Protein AF-A0A7S1RJY5-F1 (afdb_monomer_lite)

Foldseek 3Di:
DVQDLCLVVLVVVCCVVCVVVVHDDAPVSLLVSLVSCVLAVVLVVSQVSVVVNPDVRQLLDLVSLLSNLLSLLVVCLVPPDPVSLVVSVVSLVSNVVNLVVVPDPVSVVLSVLSVVSSVVSVPPSVPDWPCSSQSDPCSCPRGPCVPDDRD

Structure (mmCIF, N/CA/C/O backbone):
data_AF-A0A7S1RJY5-F1
#
_entry.id   AF-A0A7S1RJY5-F1
#
loop_
_atom_site.group_PDB
_atom_site.id
_atom_site.type_symbol
_atom_site.label_atom_id
_atom_site.label_alt_id
_atom_site.label_comp_id
_atom_site.label_asym_id
_atom_site.label_entity_id
_atom_site.label_seq_id
_atom_site.pdbx_PDB_ins_code
_atom_site.Cartn_x
_atom_site.Cartn_y
_atom_site.Cartn_z
_atom_site.occupancy
_atom_site.B_iso_or_equiv
_atom_site.auth_seq_id
_atom_site.auth_comp_id
_atom_site.auth_asym_id
_atom_site.auth_atom_id
_atom_site.pdbx_PDB_model_num
ATOM 1 N N . ALA A 1 1 ? -11.573 -3.497 -21.842 1.00 41.78 1 ALA A N 1
ATOM 2 C CA . ALA A 1 1 ? -10.256 -4.114 -21.559 1.00 41.78 1 ALA A CA 1
ATOM 3 C C . ALA A 1 1 ? -9.602 -3.624 -20.255 1.00 41.78 1 ALA A C 1
ATOM 5 O O . ALA A 1 1 ? -8.852 -4.387 -19.673 1.00 41.78 1 ALA A O 1
ATOM 6 N N . ALA A 1 2 ? -9.861 -2.399 -19.768 1.00 39.25 2 ALA A N 1
ATOM 7 C CA . ALA A 1 2 ? -9.264 -1.866 -18.526 1.00 39.25 2 ALA A CA 1
ATOM 8 C C . ALA A 1 2 ? -9.987 -2.274 -17.215 1.00 39.25 2 ALA A C 1
ATOM 10 O O . ALA A 1 2 ? -9.681 -1.746 -16.153 1.00 39.25 2 ALA A O 1
ATOM 11 N N . SER A 1 3 ? -10.974 -3.172 -17.292 1.00 47.34 3 SER A N 1
ATOM 12 C CA . SER A 1 3 ? -11.858 -3.561 -16.181 1.00 47.34 3 SER A CA 1
ATOM 13 C C . SER A 1 3 ? -11.578 -4.956 -15.612 1.00 47.34 3 SER A C 1
ATOM 15 O O . SER A 1 3 ? -12.214 -5.359 -14.640 1.00 47.34 3 SER A O 1
ATOM 17 N N . THR A 1 4 ? -10.645 -5.707 -16.197 1.00 58.31 4 THR A N 1
ATOM 18 C CA . THR A 1 4 ? -10.203 -6.988 -15.647 1.00 58.31 4 THR A CA 1
ATOM 19 C C . THR A 1 4 ? -9.171 -6.723 -14.555 1.00 58.31 4 THR A C 1
ATOM 21 O O . THR A 1 4 ? -8.186 -6.022 -14.774 1.00 58.31 4 THR A O 1
ATOM 24 N N . ARG A 1 5 ? -9.423 -7.260 -13.355 1.00 68.94 5 ARG A N 1
ATOM 25 C CA . ARG A 1 5 ? -8.501 -7.290 -12.206 1.00 68.94 5 ARG A CA 1
ATOM 26 C C . ARG A 1 5 ? -7.324 -8.216 -12.533 1.00 68.94 5 ARG A C 1
ATOM 28 O O . ARG A 1 5 ? -7.242 -9.338 -12.046 1.00 68.94 5 ARG A O 1
ATOM 35 N N . ASP A 1 6 ? -6.495 -7.776 -13.471 1.00 84.62 6 ASP A N 1
ATOM 36 C CA . ASP A 1 6 ? -5.516 -8.600 -14.169 1.00 84.62 6 ASP A CA 1
ATOM 37 C C . ASP A 1 6 ? -4.098 -8.200 -13.769 1.00 84.62 6 ASP A C 1
ATOM 39 O O . ASP A 1 6 ? -3.390 -7.475 -14.471 1.00 84.62 6 ASP A O 1
ATOM 43 N N . TRP A 1 7 ? -3.691 -8.684 -12.598 1.00 91.81 7 TRP A N 1
ATOM 44 C CA . TRP A 1 7 ? -2.319 -8.545 -12.127 1.00 91.81 7 TRP A CA 1
ATOM 45 C C . TRP A 1 7 ? -1.313 -9.244 -13.051 1.00 91.81 7 TRP A C 1
ATOM 47 O O . TRP A 1 7 ? -0.185 -8.777 -13.170 1.00 91.81 7 TRP A O 1
ATOM 57 N N . ARG A 1 8 ? -1.714 -10.309 -13.767 1.00 93.44 8 ARG A N 1
ATOM 58 C CA . ARG A 1 8 ? -0.818 -11.045 -14.677 1.00 93.44 8 ARG A CA 1
ATOM 59 C C . ARG A 1 8 ? -0.376 -10.157 -15.820 1.00 93.44 8 ARG A C 1
ATOM 61 O O . ARG A 1 8 ? 0.794 -10.153 -16.181 1.00 93.44 8 ARG A O 1
ATOM 68 N N . ARG A 1 9 ? -1.296 -9.363 -16.367 1.00 91.88 9 ARG A N 1
ATOM 69 C CA . ARG A 1 9 ? -0.952 -8.378 -17.391 1.00 91.88 9 ARG A CA 1
ATOM 70 C C . ARG A 1 9 ? 0.048 -7.342 -16.877 1.00 91.88 9 ARG A C 1
ATOM 72 O O . ARG A 1 9 ? 0.933 -6.965 -17.638 1.00 91.88 9 ARG A O 1
ATOM 79 N N . ALA A 1 10 ? -0.080 -6.889 -15.628 1.00 92.69 10 ALA A N 1
ATOM 80 C CA . ALA A 1 10 ? 0.892 -5.967 -15.038 1.00 92.69 10 ALA A CA 1
ATOM 81 C C . ALA A 1 10 ? 2.285 -6.610 -14.937 1.00 92.69 10 ALA A C 1
ATOM 83 O O . ALA A 1 10 ? 3.260 -5.981 -15.339 1.00 92.69 10 ALA A O 1
ATOM 84 N N . ASP A 1 11 ? 2.368 -7.872 -14.506 1.00 94.62 11 ASP A N 1
ATOM 85 C CA . ASP A 1 11 ? 3.638 -8.606 -14.426 1.00 94.62 11 ASP A CA 1
ATOM 86 C C . ASP A 1 11 ? 4.252 -8.873 -15.813 1.00 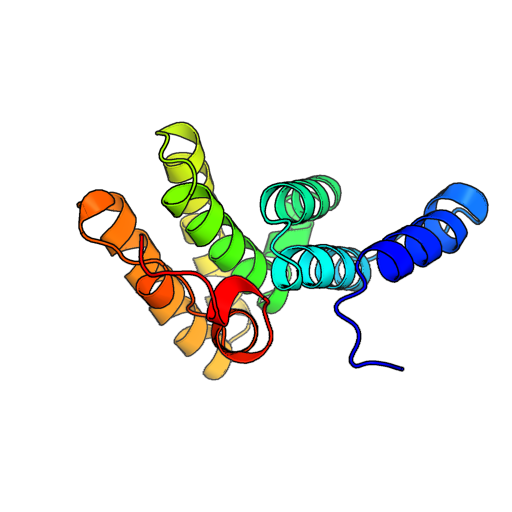94.62 11 ASP A C 1
ATOM 88 O O . ASP A 1 11 ? 5.451 -8.698 -15.993 1.00 94.62 11 ASP A O 1
ATOM 92 N N . VAL A 1 12 ? 3.445 -9.197 -16.832 1.00 95.75 12 VAL A N 1
ATOM 93 C CA . VAL A 1 12 ? 3.935 -9.363 -18.217 1.00 95.75 12 VAL A CA 1
ATOM 94 C C . VAL A 1 12 ? 4.515 -8.060 -18.770 1.00 95.75 12 VAL A C 1
ATOM 96 O O . VAL A 1 12 ? 5.539 -8.074 -19.451 1.00 95.75 12 VAL A O 1
ATOM 99 N N . VAL A 1 13 ? 3.859 -6.926 -18.508 1.00 94.38 13 VAL A N 1
ATOM 100 C CA . VAL A 1 13 ? 4.370 -5.614 -18.933 1.00 94.38 13 VAL A CA 1
ATOM 101 C C . VAL A 1 13 ? 5.660 -5.272 -18.190 1.00 94.38 13 VAL A C 1
ATOM 103 O O . VAL A 1 13 ? 6.589 -4.768 -18.816 1.00 94.38 13 VAL A O 1
ATOM 106 N N . TRP A 1 14 ? 5.730 -5.570 -16.890 1.00 95.62 14 TRP A N 1
ATOM 107 C CA . TRP A 1 14 ? 6.935 -5.365 -16.088 1.00 95.62 14 TRP A CA 1
ATOM 108 C C . TRP A 1 14 ? 8.117 -6.168 -16.628 1.00 95.62 14 TRP A C 1
ATOM 110 O O . TRP A 1 14 ? 9.148 -5.579 -16.933 1.00 95.62 14 TRP A O 1
ATOM 120 N N . HIS A 1 15 ? 7.933 -7.473 -16.844 1.00 96.25 15 HIS A N 1
ATOM 121 C CA . HIS A 1 15 ? 8.964 -8.362 -17.379 1.00 96.25 15 HIS A CA 1
ATOM 122 C C . HIS A 1 15 ? 9.539 -7.838 -18.703 1.00 96.25 15 HIS A C 1
ATOM 124 O O . HIS A 1 15 ? 10.744 -7.666 -18.840 1.00 96.25 15 HIS A O 1
ATOM 130 N N . ARG A 1 16 ? 8.674 -7.471 -19.655 1.00 96.44 16 ARG A N 1
ATOM 131 C CA . ARG A 1 16 ? 9.115 -6.985 -20.973 1.00 96.44 16 ARG A CA 1
ATOM 132 C C . ARG A 1 16 ? 9.875 -5.664 -20.926 1.00 96.44 16 ARG A C 1
ATOM 134 O O . ARG A 1 16 ? 10.799 -5.459 -21.704 1.00 96.44 16 ARG A O 1
ATOM 141 N N . LEU A 1 17 ? 9.447 -4.728 -20.080 1.00 95.81 17 LEU A N 1
ATOM 142 C CA . LEU A 1 17 ? 10.049 -3.395 -20.044 1.00 95.81 17 LEU A CA 1
ATOM 143 C C . LEU A 1 17 ? 11.281 -3.353 -19.141 1.00 95.81 17 LEU A C 1
ATOM 145 O O . LEU A 1 17 ? 12.316 -2.839 -19.550 1.00 95.81 17 LEU A O 1
ATOM 149 N N . VAL A 1 18 ? 11.170 -3.875 -17.925 1.00 96.06 18 VAL A N 1
ATOM 150 C CA . VAL A 1 18 ? 12.207 -3.745 -16.897 1.00 96.06 18 VAL A CA 1
ATOM 151 C C . VAL A 1 18 ? 13.238 -4.862 -17.024 1.00 96.06 18 VAL A C 1
ATOM 153 O O . VAL A 1 18 ? 14.429 -4.582 -17.074 1.00 96.06 18 VAL A O 1
ATOM 156 N N . GLU A 1 19 ? 12.799 -6.118 -17.127 1.00 94.62 19 GLU A N 1
ATOM 157 C CA . GLU A 1 19 ? 13.709 -7.272 -17.083 1.00 94.62 19 GLU A CA 1
ATOM 158 C C . GLU A 1 19 ? 14.329 -7.581 -18.455 1.00 94.62 19 GLU A C 1
ATOM 160 O O . GLU A 1 19 ? 15.533 -7.802 -18.545 1.00 94.62 19 GLU A O 1
ATOM 165 N N . GLU A 1 20 ? 13.538 -7.561 -19.535 1.00 97.00 20 GLU A N 1
ATOM 166 C CA . GLU A 1 20 ? 14.031 -7.847 -20.893 1.00 97.00 20 GLU A CA 1
ATOM 167 C C . GLU A 1 20 ? 14.663 -6.618 -21.564 1.00 97.00 20 GLU A C 1
ATOM 169 O O . GLU A 1 20 ? 15.726 -6.723 -22.176 1.00 97.00 20 GLU A O 1
ATOM 174 N N . ALA A 1 21 ? 14.013 -5.452 -21.479 1.00 96.19 21 ALA A N 1
ATOM 175 C CA . ALA A 1 21 ? 14.462 -4.235 -22.161 1.00 96.19 21 ALA A CA 1
ATOM 176 C C . ALA A 1 21 ? 15.333 -3.308 -21.292 1.00 96.19 21 ALA A C 1
ATOM 178 O O . ALA A 1 21 ? 15.830 -2.303 -21.803 1.00 96.19 21 ALA A O 1
ATOM 179 N N . GLY A 1 22 ? 15.530 -3.625 -20.006 1.00 95.94 22 GLY A N 1
ATOM 180 C CA . GLY A 1 22 ? 16.406 -2.868 -19.105 1.00 95.94 22 GLY A CA 1
ATOM 181 C C . GLY A 1 22 ? 15.930 -1.443 -18.804 1.00 95.94 22 GLY A C 1
ATOM 182 O O . GLY A 1 22 ? 16.749 -0.567 -18.530 1.00 95.94 22 GLY A O 1
ATOM 183 N N . VAL A 1 23 ? 14.626 -1.169 -18.906 1.00 95.56 23 VAL A N 1
ATOM 184 C CA . VAL A 1 23 ? 14.066 0.145 -18.564 1.00 95.56 23 VAL A CA 1
ATOM 185 C C . VAL A 1 23 ? 14.100 0.332 -17.055 1.00 95.56 23 VAL A C 1
ATOM 187 O O . VAL A 1 23 ? 13.458 -0.423 -16.329 1.00 95.56 23 VAL A O 1
ATOM 190 N N . GLU A 1 24 ? 14.761 1.394 -16.600 1.00 95.12 24 GLU A N 1
ATOM 191 C CA . GLU A 1 24 ? 14.782 1.758 -15.184 1.00 95.12 24 GLU A CA 1
ATOM 192 C C . GLU A 1 24 ? 13.387 2.235 -14.719 1.00 95.12 24 GLU A C 1
ATOM 194 O O . GLU A 1 24 ? 12.855 3.224 -15.249 1.00 95.12 24 GLU A O 1
ATOM 199 N N . PRO A 1 25 ? 12.750 1.548 -13.757 1.00 93.38 25 PRO A N 1
ATOM 200 C CA . PRO A 1 25 ? 11.427 1.917 -13.278 1.00 93.38 25 PRO A CA 1
ATOM 201 C C . PRO A 1 25 ? 11.471 3.119 -12.325 1.00 93.38 25 PRO A C 1
ATOM 203 O O . PRO A 1 25 ? 12.215 3.174 -11.354 1.00 93.38 25 PRO A O 1
ATOM 206 N N . THR A 1 26 ? 10.573 4.074 -12.548 1.00 93.75 26 THR A N 1
ATOM 207 C CA . THR A 1 26 ? 10.292 5.163 -11.607 1.00 93.75 26 THR A CA 1
ATOM 208 C C . THR A 1 26 ? 9.316 4.718 -10.517 1.00 93.75 26 THR A C 1
ATOM 210 O O . THR A 1 26 ? 8.572 3.742 -10.666 1.00 93.75 26 THR A O 1
ATOM 213 N N . ILE A 1 27 ? 9.200 5.518 -9.454 1.00 93.31 27 ILE A N 1
ATOM 214 C CA . ILE A 1 27 ? 8.226 5.282 -8.379 1.00 93.31 27 ILE A CA 1
ATOM 215 C C . ILE A 1 27 ? 6.775 5.192 -8.866 1.00 93.31 27 ILE A C 1
ATOM 217 O O . ILE A 1 27 ? 5.957 4.500 -8.264 1.00 93.31 27 ILE A O 1
ATOM 221 N N . ILE A 1 28 ? 6.441 5.856 -9.977 1.00 91.56 28 ILE A N 1
ATOM 222 C CA . ILE A 1 28 ? 5.097 5.799 -10.562 1.00 91.56 28 ILE A CA 1
ATOM 223 C C . ILE A 1 28 ? 4.810 4.386 -11.086 1.00 91.56 28 ILE A C 1
ATOM 225 O O . ILE A 1 28 ? 3.700 3.884 -10.911 1.00 91.56 28 ILE A O 1
ATOM 229 N N . GLN A 1 29 ? 5.800 3.728 -11.697 1.00 94.25 29 GLN A N 1
ATOM 230 C CA . GLN A 1 29 ? 5.657 2.363 -12.208 1.00 94.25 29 GLN A CA 1
ATOM 231 C C . GLN A 1 29 ? 5.573 1.345 -11.065 1.00 94.25 29 GLN A C 1
ATOM 233 O O . GLN A 1 29 ? 4.679 0.497 -11.095 1.00 94.25 29 GLN A O 1
ATOM 238 N N . TYR A 1 30 ? 6.408 1.475 -10.027 1.00 94.88 30 TYR A N 1
ATOM 239 C CA . TYR A 1 30 ? 6.311 0.648 -8.815 1.00 94.88 30 TYR A CA 1
ATOM 240 C C . TYR A 1 30 ? 4.957 0.805 -8.115 1.00 94.88 30 TYR A C 1
ATOM 242 O O . TYR A 1 30 ? 4.265 -0.184 -7.873 1.00 94.88 30 TYR A O 1
ATOM 250 N N . SER A 1 31 ? 4.526 2.047 -7.870 1.00 93.00 31 SER A N 1
ATOM 251 C CA . SER A 1 31 ? 3.220 2.350 -7.271 1.00 93.00 31 SER A CA 1
ATOM 252 C C . SER A 1 31 ? 2.076 1.772 -8.106 1.00 93.00 31 SER A C 1
ATOM 254 O O . SER A 1 31 ? 1.183 1.116 -7.570 1.00 93.00 31 SER A O 1
ATOM 256 N N . GLY A 1 32 ? 2.122 1.934 -9.432 1.00 92.81 32 GLY A N 1
ATOM 257 C CA . GLY A 1 32 ? 1.131 1.364 -10.342 1.00 92.81 32 GLY A CA 1
ATOM 258 C C . GLY A 1 32 ? 1.056 -0.162 -10.257 1.00 92.81 32 GLY A C 1
ATOM 259 O O . GLY A 1 32 ? -0.040 -0.711 -10.119 1.00 92.81 32 GLY A O 1
ATOM 260 N N . ARG A 1 33 ? 2.205 -0.847 -10.296 1.00 94.56 33 ARG A N 1
ATOM 261 C CA . ARG A 1 33 ? 2.290 -2.313 -10.205 1.00 94.56 33 ARG A CA 1
ATOM 262 C C . ARG A 1 33 ? 1.786 -2.812 -8.850 1.00 94.56 33 ARG A C 1
ATOM 264 O O . ARG A 1 33 ? 0.889 -3.655 -8.820 1.00 94.56 33 ARG A O 1
ATOM 271 N N . SER A 1 34 ? 2.282 -2.243 -7.750 1.00 94.81 34 SER A N 1
ATOM 272 C CA . SER A 1 34 ? 1.846 -2.570 -6.386 1.00 94.81 34 SER A CA 1
ATOM 273 C C . SER A 1 34 ? 0.331 -2.407 -6.234 1.00 94.81 34 SER A C 1
ATOM 275 O O . SER A 1 34 ? -0.370 -3.326 -5.805 1.00 94.81 34 SER A O 1
ATOM 277 N N . LYS A 1 35 ? -0.220 -1.285 -6.710 1.00 91.50 35 LYS A N 1
ATOM 278 C CA . LYS A 1 35 ? -1.655 -1.002 -6.629 1.00 91.50 35 LYS A CA 1
ATOM 279 C C . LYS A 1 35 ? -2.504 -2.032 -7.369 1.00 91.50 35 LYS A C 1
ATOM 281 O O . LYS A 1 35 ? -3.555 -2.421 -6.863 1.00 91.50 35 LYS A O 1
ATOM 286 N N . VAL A 1 36 ? -2.082 -2.500 -8.546 1.00 92.94 36 VAL A N 1
ATOM 287 C CA . VAL A 1 36 ? -2.813 -3.556 -9.270 1.00 92.94 36 VAL A CA 1
ATOM 288 C C . VAL A 1 36 ? -2.869 -4.840 -8.441 1.00 92.94 36 VAL A C 1
ATOM 290 O O . VAL A 1 36 ? -3.950 -5.416 -8.297 1.00 92.94 36 VAL A O 1
ATOM 293 N N . HIS A 1 37 ? -1.746 -5.261 -7.855 1.00 93.81 37 HIS A N 1
ATOM 294 C CA . HIS A 1 37 ? -1.689 -6.438 -6.980 1.00 93.81 37 HIS A CA 1
ATOM 295 C C . HIS A 1 37 ? -2.566 -6.264 -5.736 1.00 93.81 37 HIS A C 1
ATOM 297 O O . HIS A 1 37 ? -3.386 -7.139 -5.445 1.00 93.81 37 HIS A O 1
ATOM 303 N N . MET A 1 38 ? -2.505 -5.101 -5.079 1.00 91.62 38 MET A N 1
ATOM 304 C CA . MET A 1 38 ? -3.357 -4.769 -3.933 1.00 91.62 38 MET A CA 1
ATOM 305 C C . MET A 1 38 ? -4.846 -4.868 -4.291 1.00 91.62 38 MET A C 1
ATOM 307 O O . MET A 1 38 ? -5.612 -5.524 -3.588 1.00 91.62 38 MET A O 1
ATOM 311 N N . LEU A 1 39 ? -5.280 -4.275 -5.409 1.00 89.62 39 LEU A N 1
ATOM 312 C CA . LEU A 1 39 ? -6.684 -4.319 -5.847 1.00 89.62 39 LEU A CA 1
ATOM 313 C C . LEU A 1 39 ? -7.151 -5.732 -6.243 1.00 89.62 39 LEU A C 1
ATOM 315 O O . LEU A 1 39 ? -8.356 -6.003 -6.257 1.00 89.62 39 LEU A O 1
ATOM 319 N N . CYS A 1 40 ? -6.215 -6.635 -6.533 1.00 90.44 40 CYS A N 1
ATOM 320 C CA . CYS A 1 40 ? -6.468 -8.057 -6.755 1.00 90.44 40 CYS A CA 1
ATOM 321 C C . CYS A 1 40 ? -6.393 -8.901 -5.468 1.00 90.44 40 CYS A C 1
ATOM 323 O O . CYS A 1 40 ? -6.520 -10.119 -5.551 1.00 90.44 40 CYS A O 1
ATOM 325 N N . GLY A 1 41 ? -6.195 -8.287 -4.295 1.00 88.44 41 GLY A N 1
ATOM 326 C CA . GLY A 1 41 ? -6.088 -8.979 -3.006 1.00 88.44 41 GLY A CA 1
ATOM 327 C C . GLY A 1 41 ? -4.722 -9.624 -2.752 1.00 88.44 41 GLY A C 1
ATOM 328 O O . GLY A 1 41 ? -4.559 -10.345 -1.773 1.00 88.44 41 GLY A O 1
ATOM 329 N N . ARG A 1 42 ? -3.720 -9.366 -3.602 1.00 92.12 42 ARG A N 1
ATOM 330 C CA . ARG A 1 42 ? -2.344 -9.860 -3.443 1.00 92.12 42 ARG A CA 1
ATOM 331 C C . ARG A 1 42 ? -1.523 -8.895 -2.586 1.00 92.12 42 ARG A C 1
ATOM 333 O O . ARG A 1 42 ? -0.559 -8.302 -3.054 1.00 92.12 42 ARG A O 1
ATOM 340 N N . VAL A 1 43 ? -1.948 -8.711 -1.338 1.00 92.12 43 VAL A N 1
ATOM 341 C CA . VAL A 1 43 ? -1.426 -7.674 -0.429 1.00 92.12 43 VAL A CA 1
ATOM 342 C C . VAL A 1 43 ? 0.077 -7.848 -0.160 1.00 92.12 43 VAL A C 1
ATOM 344 O O . VAL A 1 43 ? 0.823 -6.888 -0.292 1.00 92.12 43 VAL A O 1
ATOM 347 N N . LEU A 1 44 ? 0.543 -9.069 0.121 1.00 92.56 44 LEU A N 1
ATOM 348 C CA . LEU A 1 44 ? 1.972 -9.328 0.370 1.00 92.56 44 LEU A CA 1
ATOM 349 C C . LEU A 1 44 ? 2.847 -9.077 -0.868 1.00 92.56 44 LEU A C 1
ATOM 351 O O . LEU A 1 44 ? 3.952 -8.561 -0.757 1.00 92.56 44 LEU A O 1
ATOM 355 N N . GLU A 1 45 ? 2.336 -9.401 -2.058 1.00 95.19 45 GLU A N 1
ATOM 356 C CA . GLU A 1 45 ? 3.052 -9.129 -3.310 1.00 95.19 45 GLU A CA 1
ATOM 357 C C . GLU A 1 45 ? 3.160 -7.625 -3.565 1.00 95.19 45 GLU A C 1
ATOM 359 O O . GLU A 1 45 ? 4.214 -7.122 -3.938 1.00 95.19 45 GLU A O 1
ATOM 364 N N . ALA A 1 46 ? 2.064 -6.900 -3.341 1.00 94.50 46 ALA A N 1
ATOM 365 C CA . ALA A 1 46 ? 2.045 -5.452 -3.461 1.00 94.50 46 ALA A CA 1
ATOM 366 C C . ALA A 1 46 ? 3.049 -4.781 -2.509 1.00 94.50 46 ALA A C 1
ATOM 368 O O . ALA A 1 46 ? 3.584 -3.728 -2.857 1.00 94.50 46 ALA A O 1
ATOM 369 N N . ASP A 1 47 ? 3.291 -5.376 -1.338 1.00 93.75 47 ASP A N 1
ATOM 370 C CA . ASP A 1 47 ? 4.158 -4.825 -0.291 1.00 93.75 47 ASP A CA 1
ATOM 371 C C . ASP A 1 47 ? 5.614 -4.995 -0.700 1.00 93.75 47 ASP A C 1
ATOM 373 O O . ASP A 1 47 ? 6.342 -4.012 -0.817 1.00 93.75 47 ASP A O 1
ATOM 377 N N . ARG A 1 48 ? 5.967 -6.212 -1.124 1.00 94.38 48 ARG A N 1
ATOM 378 C CA . ARG A 1 48 ? 7.266 -6.534 -1.719 1.00 94.38 48 ARG A CA 1
ATOM 379 C C . ARG A 1 48 ? 7.635 -5.607 -2.881 1.00 94.38 48 ARG A C 1
ATOM 381 O O . ARG A 1 48 ? 8.765 -5.150 -2.965 1.00 94.38 48 ARG A O 1
ATOM 388 N N . ILE A 1 49 ? 6.681 -5.279 -3.756 1.00 95.38 49 ILE A N 1
ATOM 389 C CA . ILE A 1 49 ? 6.918 -4.359 -4.885 1.00 95.38 49 ILE A CA 1
ATOM 390 C C . ILE A 1 49 ? 7.286 -2.943 -4.411 1.00 95.38 49 ILE A C 1
ATOM 392 O O . ILE A 1 49 ? 8.050 -2.256 -5.084 1.00 95.38 49 ILE A O 1
ATOM 396 N N . LEU A 1 50 ? 6.728 -2.468 -3.294 1.00 93.62 50 LEU A N 1
ATOM 397 C CA . LEU A 1 50 ? 7.092 -1.155 -2.749 1.00 93.62 50 LEU A CA 1
ATOM 398 C C . LEU A 1 50 ? 8.422 -1.204 -1.994 1.00 93.62 50 LEU A C 1
ATOM 400 O O . LEU A 1 50 ? 9.174 -0.238 -2.069 1.00 93.62 50 LEU A O 1
ATOM 404 N N . GLU A 1 51 ? 8.746 -2.325 -1.349 1.00 91.31 51 GLU A N 1
ATOM 405 C CA . GLU A 1 51 ? 10.074 -2.557 -0.767 1.00 91.31 51 GLU A CA 1
ATOM 406 C C . GLU A 1 51 ? 11.169 -2.578 -1.845 1.00 91.31 51 GLU A C 1
ATOM 408 O O . GLU A 1 51 ? 12.224 -1.977 -1.656 1.00 91.31 51 GLU A O 1
ATOM 413 N N . GLU A 1 52 ? 10.899 -3.182 -3.011 1.00 92.94 52 GLU A N 1
ATOM 414 C CA . GLU A 1 52 ? 11.797 -3.166 -4.180 1.00 92.94 52 GLU A CA 1
ATOM 415 C C . GLU A 1 52 ? 12.109 -1.735 -4.659 1.00 92.94 52 GLU A C 1
ATOM 417 O O . GLU A 1 52 ? 13.214 -1.471 -5.130 1.00 92.94 52 GLU A O 1
ATOM 422 N N . ALA A 1 53 ? 11.166 -0.798 -4.514 1.00 90.81 53 ALA A N 1
ATOM 423 C CA . ALA A 1 53 ? 11.365 0.603 -4.887 1.00 90.81 53 ALA A CA 1
ATOM 424 C C . ALA A 1 53 ? 12.265 1.377 -3.905 1.00 90.81 53 ALA A C 1
ATOM 426 O O . ALA A 1 53 ? 12.777 2.438 -4.259 1.00 90.81 53 ALA A O 1
ATOM 427 N N . GLY A 1 54 ? 12.437 0.866 -2.682 1.00 88.94 54 GLY A N 1
ATOM 428 C CA . GLY A 1 54 ? 13.184 1.502 -1.604 1.00 88.94 54 GLY A CA 1
ATOM 429 C C . GLY A 1 54 ? 12.400 2.589 -0.859 1.00 88.94 54 GLY A C 1
ATOM 430 O O . GLY A 1 54 ? 11.720 3.440 -1.441 1.00 88.94 54 GLY A O 1
ATOM 431 N N . ASP A 1 55 ? 12.543 2.597 0.466 1.00 83.06 55 ASP A N 1
ATOM 432 C CA . ASP A 1 55 ? 11.728 3.432 1.350 1.00 83.06 55 ASP A CA 1
ATOM 433 C C . ASP A 1 55 ? 11.838 4.941 1.083 1.00 83.06 55 ASP A C 1
ATOM 435 O O . ASP A 1 55 ? 10.837 5.656 1.110 1.00 83.06 55 ASP A O 1
ATOM 439 N N . GLU A 1 56 ? 13.046 5.450 0.821 1.00 79.25 56 GLU A N 1
ATOM 440 C CA . GLU A 1 56 ? 13.260 6.884 0.569 1.00 79.25 56 GLU A CA 1
ATOM 441 C C . GLU A 1 56 ? 12.506 7.350 -0.684 1.00 79.25 56 GLU A C 1
ATOM 443 O O . GLU A 1 56 ? 11.943 8.446 -0.729 1.00 79.25 56 GLU A O 1
ATOM 448 N N . THR A 1 57 ? 12.421 6.485 -1.696 1.00 83.19 57 THR A N 1
ATOM 449 C CA . THR A 1 57 ? 11.685 6.760 -2.928 1.00 83.19 57 THR A CA 1
ATOM 450 C C . THR A 1 57 ? 10.173 6.722 -2.695 1.00 83.19 57 THR A C 1
ATOM 452 O O . THR A 1 57 ? 9.449 7.575 -3.216 1.00 83.19 57 THR A O 1
ATOM 455 N N . VAL A 1 58 ? 9.686 5.784 -1.878 1.00 83.38 58 VAL A N 1
ATOM 456 C CA . VAL A 1 58 ? 8.269 5.695 -1.486 1.00 83.38 58 VAL A CA 1
ATOM 457 C C . VAL A 1 58 ? 7.835 6.938 -0.710 1.00 83.38 58 VAL A C 1
ATOM 459 O O . VAL A 1 58 ? 6.793 7.531 -1.003 1.00 83.38 58 VAL A O 1
ATOM 462 N N . ILE A 1 59 ? 8.656 7.373 0.241 1.00 86.00 59 ILE A N 1
ATOM 463 C CA . ILE A 1 59 ? 8.339 8.471 1.157 1.00 86.00 59 ILE A CA 1
ATOM 464 C C . ILE A 1 59 ? 8.460 9.827 0.469 1.00 86.00 59 ILE A C 1
ATOM 466 O O . ILE A 1 59 ? 7.785 10.764 0.869 1.00 86.00 59 ILE A O 1
ATOM 470 N N . GLY A 1 60 ? 9.197 9.952 -0.633 1.00 86.19 60 GLY A N 1
ATOM 471 C CA . GLY A 1 60 ? 9.200 11.175 -1.442 1.00 86.19 60 GLY A CA 1
ATOM 472 C C . GLY A 1 60 ? 7.866 11.496 -2.139 1.00 86.19 60 GLY A C 1
ATOM 473 O O . GLY A 1 60 ? 7.707 12.592 -2.676 1.00 86.19 60 GLY A O 1
ATOM 474 N N . ASN A 1 61 ? 6.891 10.576 -2.159 1.00 90.12 61 ASN A N 1
ATOM 475 C CA . ASN A 1 61 ? 5.631 10.748 -2.883 1.00 90.12 61 ASN A CA 1
ATOM 476 C C . ASN A 1 61 ? 4.401 10.524 -1.993 1.00 90.12 61 ASN A C 1
ATOM 478 O O . ASN A 1 61 ? 4.136 9.415 -1.535 1.00 90.12 61 ASN A O 1
ATOM 482 N N . PHE A 1 62 ? 3.569 11.561 -1.837 1.00 90.56 62 PHE A N 1
ATOM 483 C CA . PHE A 1 62 ? 2.397 11.491 -0.958 1.00 90.56 62 PHE A CA 1
ATOM 484 C C . PHE A 1 62 ? 1.373 10.413 -1.361 1.00 90.56 62 PHE A C 1
ATOM 486 O O . PHE A 1 62 ? 0.690 9.870 -0.499 1.00 90.56 62 PHE A O 1
ATOM 493 N N . LYS A 1 63 ? 1.216 10.104 -2.657 1.00 90.31 63 LYS A N 1
ATOM 494 C CA . LYS A 1 63 ? 0.274 9.056 -3.079 1.00 90.31 63 LYS A CA 1
ATOM 495 C C . LYS A 1 63 ? 0.831 7.682 -2.746 1.00 90.31 63 LYS A C 1
ATOM 497 O O . LYS A 1 63 ? 0.101 6.849 -2.223 1.00 90.31 63 LYS A O 1
ATOM 502 N N . THR A 1 64 ? 2.117 7.469 -3.018 1.00 91.94 64 THR A N 1
ATOM 503 C CA . THR A 1 64 ? 2.773 6.194 -2.730 1.00 91.94 64 THR A CA 1
ATOM 504 C C . THR A 1 64 ? 2.824 5.926 -1.230 1.00 91.94 64 THR A C 1
ATOM 506 O O . THR A 1 64 ? 2.518 4.813 -0.828 1.00 91.94 64 THR A O 1
ATOM 509 N N . VAL A 1 65 ? 3.111 6.929 -0.390 1.00 93.56 65 VAL A N 1
ATOM 510 C CA . VAL A 1 65 ? 3.126 6.734 1.072 1.00 93.56 65 VAL A CA 1
ATOM 511 C C . VAL A 1 65 ? 1.734 6.419 1.634 1.00 93.56 65 VAL A C 1
ATOM 513 O O . VAL A 1 65 ? 1.605 5.579 2.521 1.00 93.56 65 VAL A O 1
ATOM 516 N N . VAL A 1 66 ? 0.671 7.026 1.088 1.00 92.94 66 VAL A N 1
ATOM 517 C CA . VAL A 1 66 ? -0.718 6.686 1.448 1.00 92.94 66 VAL A CA 1
ATOM 518 C C . VAL A 1 66 ? -1.055 5.258 1.015 1.00 92.94 66 VAL A C 1
ATOM 520 O O . VAL A 1 66 ? -1.606 4.504 1.817 1.00 92.94 66 VAL A O 1
ATOM 523 N N . ASP A 1 67 ? -0.706 4.876 -0.218 1.00 91.50 67 ASP A N 1
ATOM 524 C CA . ASP A 1 67 ? -0.929 3.522 -0.741 1.00 91.50 67 ASP A CA 1
ATOM 525 C C . ASP A 1 67 ? -0.139 2.474 0.076 1.00 91.50 67 ASP A C 1
ATOM 527 O O . ASP A 1 67 ? -0.691 1.430 0.422 1.00 91.50 67 ASP A O 1
ATOM 531 N N . HIS A 1 68 ? 1.108 2.765 0.464 1.00 94.44 68 HIS A N 1
ATOM 532 C CA . HIS A 1 68 ? 1.938 1.879 1.292 1.00 94.44 68 HIS A CA 1
ATOM 533 C C . HIS A 1 68 ? 1.370 1.714 2.700 1.00 94.44 68 HIS A C 1
ATOM 535 O O . HIS A 1 68 ? 1.231 0.597 3.193 1.00 94.44 68 HIS A O 1
ATOM 541 N N . ALA A 1 69 ? 0.953 2.808 3.336 1.00 95.00 69 ALA A N 1
ATOM 542 C CA . ALA A 1 69 ? 0.325 2.734 4.646 1.00 95.00 69 ALA A CA 1
ATOM 543 C C . ALA A 1 69 ? -1.012 1.973 4.591 1.00 95.00 69 ALA A C 1
ATOM 545 O O . ALA A 1 69 ? -1.273 1.128 5.445 1.00 95.00 69 ALA A O 1
ATOM 546 N N . GLN A 1 70 ? -1.842 2.203 3.563 1.00 94.19 70 GLN A N 1
ATOM 547 C CA . GLN A 1 70 ? -3.061 1.421 3.315 1.00 94.19 70 GLN A CA 1
ATOM 548 C C . GLN A 1 70 ? -2.756 -0.072 3.174 1.00 94.19 70 GLN A C 1
ATOM 550 O O . GLN A 1 70 ? -3.521 -0.915 3.649 1.00 94.19 70 GLN A O 1
ATOM 555 N N . LEU A 1 71 ? -1.651 -0.406 2.525 1.00 94.75 71 LEU A N 1
ATOM 556 C CA . LEU A 1 71 ? -1.231 -1.778 2.343 1.00 94.75 71 LEU A CA 1
ATOM 557 C C . LEU A 1 71 ? -0.788 -2.425 3.658 1.00 94.75 71 LEU A C 1
ATOM 559 O O . LEU A 1 71 ? -1.270 -3.506 3.990 1.00 94.75 71 LEU A O 1
ATOM 563 N N . LEU A 1 72 ? 0.029 -1.738 4.457 1.00 95.31 72 LEU A N 1
ATOM 564 C CA . LEU A 1 72 ? 0.457 -2.228 5.768 1.00 95.31 72 LEU A CA 1
ATOM 565 C C . LEU A 1 72 ? -0.702 -2.352 6.761 1.00 95.31 72 LEU A C 1
ATOM 567 O O . LEU A 1 72 ? -0.696 -3.274 7.572 1.00 95.31 72 LEU A O 1
ATOM 571 N N . LEU A 1 73 ? -1.734 -1.504 6.671 1.00 95.38 73 LEU A N 1
ATOM 572 C CA . LEU A 1 73 ? -2.979 -1.697 7.427 1.00 95.38 73 LEU A CA 1
ATOM 573 C C . LEU A 1 73 ? -3.625 -3.056 7.109 1.00 95.38 73 LEU A C 1
ATOM 575 O O . LEU A 1 73 ? -4.077 -3.749 8.019 1.00 95.38 73 LEU A O 1
ATOM 579 N N . LEU A 1 74 ? -3.648 -3.449 5.832 1.00 93.38 74 LEU A N 1
ATOM 580 C CA . LEU A 1 74 ? -4.204 -4.732 5.391 1.00 93.38 74 LEU A CA 1
ATOM 581 C C . LEU A 1 74 ? -3.325 -5.911 5.811 1.00 93.38 74 LEU A C 1
ATOM 583 O O . LEU A 1 74 ? -3.858 -6.930 6.249 1.00 93.38 74 LEU A O 1
ATOM 587 N N . VAL A 1 75 ? -1.999 -5.770 5.716 1.00 93.62 75 VAL A N 1
ATOM 588 C CA . VAL A 1 75 ? -1.043 -6.781 6.194 1.00 93.62 75 VAL A CA 1
ATOM 589 C C . VAL A 1 75 ? -1.200 -6.992 7.698 1.00 93.62 75 VAL A C 1
ATOM 591 O O . VAL A 1 75 ? -1.341 -8.131 8.134 1.00 93.62 75 VAL A O 1
ATOM 594 N N . CYS A 1 76 ? -1.241 -5.912 8.484 1.00 93.88 76 CYS A N 1
ATOM 595 C CA . CYS A 1 76 ? -1.425 -5.984 9.931 1.00 93.88 76 CYS A CA 1
ATOM 596 C C . CYS A 1 76 ? -2.736 -6.680 10.290 1.00 93.88 76 CYS A C 1
ATOM 598 O O . CYS A 1 76 ? -2.721 -7.578 11.122 1.00 93.88 76 CYS A O 1
ATOM 600 N N . HIS A 1 77 ? -3.844 -6.293 9.648 1.00 91.94 77 HIS A N 1
ATOM 601 C CA . HIS A 1 77 ? -5.162 -6.892 9.884 1.00 91.94 77 HIS A CA 1
ATOM 602 C C . HIS A 1 77 ? -5.193 -8.388 9.540 1.00 91.94 77 HIS A C 1
ATOM 604 O O . HIS A 1 77 ? -5.680 -9.186 10.332 1.00 91.94 77 HIS A O 1
ATOM 610 N N . SER A 1 78 ? -4.612 -8.777 8.402 1.00 89.75 78 SER A N 1
ATOM 611 C CA . SER A 1 78 ? -4.657 -10.165 7.913 1.00 89.75 78 SER A CA 1
ATOM 612 C C . SER A 1 78 ? -3.643 -11.090 8.594 1.00 89.75 78 SER A C 1
ATOM 614 O O . SER A 1 78 ? -3.844 -12.301 8.643 1.00 89.75 78 SER A O 1
ATOM 616 N N . SER A 1 79 ? -2.527 -10.540 9.075 1.00 91.19 79 SER A N 1
ATOM 617 C CA . SER A 1 79 ? -1.445 -11.279 9.727 1.00 91.19 79 SER A CA 1
ATOM 618 C C . SER A 1 79 ? -0.863 -10.460 10.888 1.00 91.19 79 SER A C 1
ATOM 620 O O . SER A 1 79 ? 0.239 -9.905 10.764 1.00 91.19 79 SER A O 1
ATOM 622 N N . PRO A 1 80 ? -1.576 -10.378 12.026 1.00 90.69 80 PRO A N 1
ATOM 623 C CA . PRO A 1 80 ? -1.135 -9.618 13.190 1.00 90.69 80 PRO A CA 1
ATOM 624 C C . PRO A 1 80 ? 0.226 -10.093 13.699 1.00 90.69 80 PRO A C 1
ATOM 626 O O . PRO A 1 80 ? 0.382 -11.237 14.124 1.00 90.69 80 PRO A O 1
ATOM 629 N N . SER A 1 81 ? 1.221 -9.208 13.691 1.00 94.00 81 SER A N 1
ATOM 630 C CA . SER A 1 81 ? 2.516 -9.466 14.316 1.00 94.00 81 SER A CA 1
ATOM 631 C C . SER A 1 81 ? 3.137 -8.165 14.835 1.00 94.00 81 SER A C 1
ATOM 633 O O . SER A 1 81 ? 2.861 -7.090 14.289 1.00 94.00 81 SER A O 1
ATOM 635 N N . PRO A 1 82 ? 3.995 -8.228 15.873 1.00 93.94 82 PRO A N 1
ATOM 636 C CA . PRO A 1 82 ? 4.740 -7.060 16.339 1.00 93.94 82 PRO A CA 1
ATOM 637 C C . PRO A 1 82 ? 5.585 -6.414 15.236 1.00 93.94 82 PRO A C 1
ATOM 639 O O . PRO A 1 82 ? 5.702 -5.193 15.190 1.00 93.94 82 PRO A O 1
ATOM 642 N N . GLU A 1 83 ? 6.131 -7.226 14.331 1.00 95.19 83 GLU A N 1
ATOM 643 C CA . GLU A 1 83 ? 6.921 -6.773 13.186 1.00 95.19 83 GLU A CA 1
ATOM 644 C C . GLU A 1 83 ? 6.076 -5.968 12.193 1.00 95.19 83 GLU A C 1
ATOM 646 O O . GLU A 1 83 ? 6.443 -4.848 11.845 1.00 95.19 83 GLU A O 1
ATOM 651 N N . ASN A 1 84 ? 4.899 -6.467 11.804 1.00 94.31 84 ASN A N 1
ATOM 652 C CA . ASN A 1 84 ? 4.005 -5.749 10.892 1.00 94.31 84 ASN A CA 1
ATOM 653 C C . ASN A 1 84 ? 3.514 -4.430 11.502 1.00 94.31 84 ASN A C 1
ATOM 655 O O . ASN A 1 84 ? 3.494 -3.402 10.824 1.00 94.31 84 ASN A O 1
ATOM 659 N N . LEU A 1 85 ? 3.195 -4.426 12.801 1.00 94.38 85 LEU A N 1
ATOM 660 C CA . LEU A 1 85 ? 2.839 -3.202 13.522 1.00 94.38 85 LEU A CA 1
ATOM 661 C C . LEU A 1 85 ? 4.009 -2.214 13.598 1.00 94.38 85 LEU A C 1
ATOM 663 O O . LEU A 1 85 ? 3.797 -1.007 13.491 1.00 94.38 85 LEU A O 1
ATOM 667 N N . HIS A 1 86 ? 5.240 -2.699 13.769 1.00 95.50 86 HIS A N 1
ATOM 668 C CA . HIS A 1 86 ? 6.430 -1.853 13.747 1.00 95.50 86 HIS A CA 1
ATOM 669 C C . HIS A 1 86 ? 6.640 -1.214 12.369 1.00 95.50 86 HIS A C 1
ATOM 671 O O . HIS A 1 86 ? 6.807 0.002 12.290 1.00 95.50 86 HIS A O 1
ATOM 677 N N . ARG A 1 87 ? 6.533 -2.001 11.290 1.00 94.69 87 ARG A N 1
ATOM 678 C CA . ARG A 1 87 ? 6.604 -1.513 9.902 1.00 94.69 87 ARG A CA 1
ATOM 679 C C . ARG A 1 87 ? 5.541 -0.444 9.634 1.00 94.69 87 ARG A C 1
ATOM 681 O O . ARG A 1 87 ? 5.852 0.618 9.103 1.00 94.69 87 ARG A O 1
ATOM 688 N N . LEU A 1 88 ? 4.299 -0.676 10.072 1.00 95.19 88 LEU A N 1
ATOM 689 C CA . LEU A 1 88 ? 3.221 0.309 9.962 1.00 95.19 88 LEU A CA 1
ATOM 690 C C . LEU A 1 88 ? 3.562 1.607 10.709 1.00 95.19 88 LEU A C 1
ATOM 692 O O . LEU A 1 88 ? 3.401 2.688 10.147 1.00 95.19 88 LEU A O 1
ATOM 696 N N . ARG A 1 89 ? 4.055 1.523 11.950 1.00 95.62 89 ARG A N 1
ATOM 697 C CA . ARG A 1 89 ? 4.464 2.702 12.732 1.00 95.62 89 ARG A CA 1
ATOM 698 C C . ARG A 1 89 ? 5.560 3.503 12.048 1.00 95.62 89 ARG A C 1
ATOM 700 O O . ARG A 1 89 ? 5.463 4.729 12.029 1.00 95.62 89 ARG A O 1
ATOM 707 N N . ASP A 1 90 ? 6.567 2.832 11.495 1.00 94.25 90 ASP A N 1
ATOM 708 C CA . ASP A 1 90 ? 7.665 3.501 10.798 1.00 94.25 90 ASP A CA 1
ATOM 709 C C . ASP A 1 90 ? 7.153 4.294 9.589 1.00 94.25 90 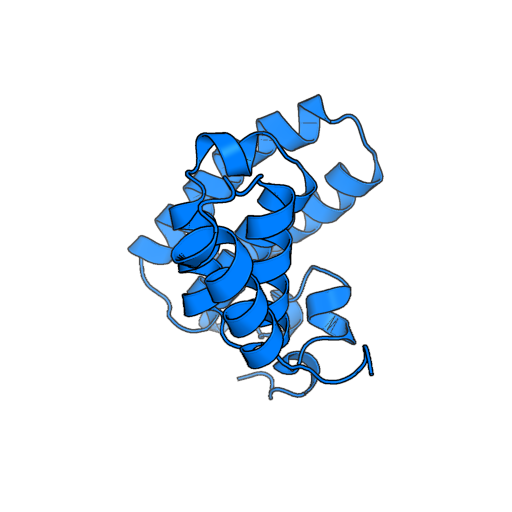ASP A C 1
ATOM 711 O O . ASP A 1 90 ? 7.400 5.498 9.477 1.00 94.25 90 ASP A O 1
ATOM 715 N N . VAL A 1 91 ? 6.323 3.667 8.749 1.00 94.62 91 VAL A N 1
ATOM 716 C CA . VAL A 1 91 ? 5.715 4.333 7.588 1.00 94.62 91 VAL A CA 1
ATOM 717 C C . VAL A 1 91 ? 4.826 5.504 8.007 1.00 94.62 91 VAL A C 1
ATOM 719 O O . VAL A 1 91 ? 4.882 6.565 7.382 1.00 94.62 91 VAL A O 1
ATOM 722 N N . ILE A 1 92 ? 4.040 5.370 9.083 1.00 95.25 92 ILE A N 1
ATOM 723 C CA . ILE A 1 92 ? 3.243 6.487 9.614 1.00 95.25 92 ILE A CA 1
ATOM 724 C C . ILE A 1 92 ? 4.147 7.637 10.084 1.00 95.25 92 ILE A C 1
ATOM 726 O O . ILE A 1 92 ? 3.893 8.793 9.741 1.00 95.25 92 ILE A O 1
ATOM 730 N N . GLY A 1 93 ? 5.211 7.339 10.833 1.00 93.50 93 GLY A N 1
ATOM 731 C CA . GLY A 1 93 ? 6.133 8.353 11.347 1.00 93.50 93 GLY A CA 1
ATOM 732 C C . GLY A 1 93 ? 6.879 9.092 10.235 1.00 93.50 93 GLY A C 1
ATOM 733 O O . GLY A 1 93 ? 7.027 10.315 10.278 1.00 93.50 93 GLY A O 1
ATOM 734 N N . ARG A 1 94 ? 7.322 8.376 9.200 1.00 91.44 94 ARG A N 1
ATOM 735 C CA . ARG A 1 94 ? 8.033 8.975 8.062 1.00 91.44 94 ARG A CA 1
ATOM 736 C C . ARG A 1 94 ? 7.087 9.723 7.124 1.00 91.44 94 ARG A C 1
ATOM 738 O O . ARG A 1 94 ? 7.443 10.806 6.663 1.00 91.44 94 ARG A O 1
ATOM 745 N N . GLY A 1 95 ? 5.883 9.197 6.903 1.00 93.50 95 GLY A N 1
ATOM 746 C CA . GLY A 1 95 ? 4.885 9.790 6.016 1.00 93.50 95 GLY A CA 1
ATOM 747 C C . GLY A 1 95 ? 4.332 11.131 6.495 1.00 93.50 95 GLY A C 1
ATOM 748 O O . GLY A 1 95 ? 3.989 11.958 5.653 1.00 93.50 95 GLY A O 1
ATOM 749 N N . ASP A 1 96 ? 4.308 11.408 7.805 1.00 93.44 96 ASP A N 1
ATOM 750 C CA . ASP A 1 96 ? 3.866 12.712 8.330 1.00 93.44 96 ASP A CA 1
ATOM 751 C C . ASP A 1 96 ? 4.614 13.883 7.665 1.00 93.44 96 ASP A C 1
ATOM 753 O O . ASP A 1 96 ? 3.978 14.811 7.159 1.00 93.44 96 ASP A O 1
ATOM 757 N N . ARG A 1 97 ? 5.944 13.777 7.528 1.00 91.12 97 ARG A N 1
ATOM 758 C CA . ARG A 1 97 ? 6.772 14.797 6.858 1.00 91.12 97 ARG A CA 1
ATOM 759 C C . ARG A 1 97 ? 6.390 14.982 5.389 1.00 91.12 97 ARG A C 1
ATOM 761 O O . ARG A 1 97 ? 6.261 16.111 4.922 1.00 91.12 97 ARG A O 1
ATOM 768 N N . THR A 1 98 ? 6.175 13.889 4.665 1.00 92.12 98 THR A N 1
ATOM 769 C CA . THR A 1 98 ? 5.797 13.910 3.244 1.00 92.12 98 THR A CA 1
ATOM 770 C C . THR A 1 98 ? 4.454 14.587 3.021 1.00 92.12 98 THR A C 1
ATOM 772 O O . THR A 1 98 ? 4.292 15.384 2.096 1.00 92.12 98 THR A O 1
ATOM 775 N N . ILE A 1 99 ? 3.468 14.263 3.858 1.00 93.38 99 ILE A N 1
ATOM 776 C CA . ILE A 1 99 ? 2.117 14.809 3.735 1.00 93.38 99 ILE A CA 1
ATOM 777 C C . ILE A 1 99 ? 2.101 16.304 4.060 1.00 93.38 99 ILE A C 1
ATOM 779 O O . ILE A 1 99 ? 1.436 17.069 3.357 1.00 93.38 99 ILE A O 1
ATOM 783 N N . GLU A 1 100 ? 2.853 16.726 5.076 1.00 91.00 100 GLU A N 1
ATOM 784 C CA . GLU A 1 100 ? 3.035 18.139 5.416 1.00 91.00 100 GLU A CA 1
ATOM 785 C C . GLU A 1 100 ? 3.690 18.913 4.267 1.00 91.00 100 GLU A C 1
ATOM 787 O O . GLU A 1 100 ? 3.171 19.947 3.845 1.00 91.00 100 GLU A O 1
ATOM 792 N N . GLN A 1 101 ? 4.774 18.380 3.696 1.00 89.44 101 GLN A N 1
ATOM 793 C CA . GLN A 1 101 ? 5.494 19.002 2.580 1.00 89.44 101 GLN A CA 1
ATOM 794 C C . GLN A 1 101 ? 4.661 19.101 1.301 1.00 89.44 101 GLN A C 1
ATOM 796 O O . GLN A 1 101 ? 4.782 20.080 0.566 1.00 89.44 101 GLN A O 1
ATOM 801 N N . ALA A 1 102 ? 3.798 18.118 1.031 1.00 88.62 102 ALA A N 1
ATOM 802 C CA . ALA A 1 102 ? 2.929 18.155 -0.139 1.00 88.62 102 ALA A CA 1
ATOM 803 C C . ALA A 1 102 ? 1.965 19.355 -0.104 1.00 88.62 102 ALA A C 1
ATOM 805 O O . ALA A 1 102 ? 1.592 19.855 -1.161 1.00 88.62 102 ALA A O 1
ATOM 806 N N . ASN A 1 103 ? 1.561 19.818 1.089 1.00 85.00 103 ASN A N 1
ATOM 807 C CA . ASN A 1 103 ? 0.627 20.933 1.298 1.00 85.00 103 ASN A CA 1
ATOM 808 C C . ASN A 1 103 ? -0.694 20.798 0.504 1.00 85.00 103 ASN A C 1
ATOM 810 O O . ASN A 1 103 ? -1.274 21.768 0.011 1.00 85.00 103 ASN A O 1
ATOM 814 N N . ILE A 1 104 ? -1.190 19.563 0.362 1.00 87.00 104 ILE A N 1
ATOM 815 C CA . ILE A 1 104 ? -2.439 19.251 -0.344 1.00 87.00 104 ILE A CA 1
ATOM 816 C C . ILE A 1 104 ? -3.501 18.851 0.680 1.00 87.00 104 ILE A C 1
ATOM 818 O O . ILE A 1 104 ? -3.403 17.808 1.327 1.00 87.00 104 ILE A O 1
ATOM 822 N N . LYS A 1 105 ? -4.589 19.629 0.765 1.00 86.56 105 LYS A N 1
ATOM 823 C CA . LYS A 1 105 ? -5.711 19.376 1.693 1.00 86.56 105 LYS A CA 1
ATOM 824 C C . LYS A 1 105 ? -6.283 17.957 1.577 1.00 86.56 105 LYS A C 1
ATOM 826 O O . LYS A 1 105 ? -6.642 17.344 2.580 1.00 86.56 105 LYS A O 1
ATOM 831 N N . HIS A 1 106 ? -6.375 17.437 0.353 1.00 84.56 106 HIS A N 1
ATOM 832 C CA . HIS A 1 106 ? -6.853 16.078 0.108 1.00 84.56 106 HIS A CA 1
ATOM 833 C C . HIS A 1 106 ? -5.920 15.017 0.710 1.00 84.56 106 HIS A C 1
ATOM 835 O O . HIS A 1 106 ? -6.410 14.142 1.420 1.00 84.56 106 HIS A O 1
ATOM 841 N N . ALA A 1 107 ? -4.603 15.153 0.518 1.00 87.00 107 ALA A N 1
ATOM 842 C CA . ALA A 1 107 ? -3.604 14.237 1.066 1.00 87.00 107 ALA A CA 1
ATOM 843 C C . ALA A 1 107 ? -3.651 14.208 2.601 1.00 87.00 107 ALA A C 1
ATOM 845 O O . ALA A 1 107 ? -3.706 13.137 3.196 1.00 87.00 107 ALA A O 1
ATOM 846 N N . ALA A 1 108 ? -3.754 15.376 3.246 1.00 90.81 108 ALA A N 1
ATOM 847 C CA . ALA A 1 108 ? -3.897 15.469 4.700 1.00 90.81 108 ALA A CA 1
ATOM 848 C C . ALA A 1 108 ? -5.171 14.774 5.219 1.00 90.81 108 ALA A C 1
ATOM 850 O O . ALA A 1 108 ? -5.149 14.099 6.250 1.00 90.81 108 ALA A O 1
ATOM 851 N N . SER A 1 109 ? -6.288 14.908 4.495 1.00 90.62 109 SER A N 1
ATOM 852 C CA . SER A 1 109 ? -7.546 14.248 4.855 1.00 90.62 109 SER A CA 1
ATOM 853 C C . SER A 1 109 ? -7.469 12.726 4.717 1.00 90.62 109 SER A C 1
ATOM 855 O O . SER A 1 109 ? -7.952 12.016 5.599 1.00 90.62 109 SER A O 1
ATOM 857 N N . GLU A 1 110 ? -6.876 12.213 3.638 1.00 89.81 110 GLU A N 1
ATOM 858 C CA . GLU A 1 110 ? -6.668 10.771 3.460 1.00 89.81 110 GLU A CA 1
ATOM 859 C C . GLU A 1 110 ? -5.719 10.218 4.520 1.00 89.81 110 GLU A C 1
ATOM 861 O O . GLU A 1 110 ? -6.050 9.245 5.198 1.00 89.81 110 GLU A O 1
ATOM 866 N N . TRP A 1 111 ? -4.605 10.906 4.755 1.00 94.69 111 TRP A N 1
ATOM 867 C CA . TRP A 1 111 ? -3.621 10.517 5.754 1.00 94.69 111 TRP A CA 1
ATOM 868 C C . TRP A 1 111 ? -4.186 10.480 7.175 1.00 94.69 111 TRP A C 1
ATOM 870 O O . TRP A 1 111 ? -3.927 9.547 7.932 1.00 94.69 111 TRP A O 1
ATOM 880 N N . SER A 1 112 ? -5.033 11.446 7.542 1.00 94.38 112 SER A N 1
ATOM 881 C CA . SER A 1 112 ? -5.718 11.449 8.839 1.00 94.38 112 SER A CA 1
ATOM 882 C C . SER A 1 112 ? -6.556 10.182 9.057 1.00 94.38 112 SER A C 1
ATOM 884 O O . SER A 1 112 ? -6.532 9.601 10.145 1.00 94.38 112 SER A O 1
ATOM 886 N N . LYS A 1 113 ? -7.245 9.703 8.014 1.00 93.62 113 LYS A N 1
ATOM 887 C CA . LYS A 1 113 ? -8.029 8.463 8.086 1.00 93.62 113 LYS A CA 1
ATOM 888 C C . LYS A 1 113 ? -7.129 7.234 8.222 1.00 93.62 113 LYS A C 1
ATOM 890 O O . LYS A 1 113 ? -7.446 6.356 9.020 1.00 93.62 113 LYS A O 1
ATOM 895 N N . VAL A 1 114 ? -6.009 7.198 7.495 1.00 95.12 114 VAL A N 1
ATOM 896 C CA . VAL A 1 114 ? -5.000 6.128 7.593 1.00 95.12 114 VAL A CA 1
ATOM 897 C C . VAL A 1 114 ? -4.454 6.053 9.021 1.00 95.12 114 VAL A C 1
ATOM 899 O O . VAL A 1 114 ? -4.514 4.993 9.640 1.00 95.12 114 VAL A O 1
ATOM 902 N N . LYS A 1 115 ? -4.046 7.187 9.607 1.00 96.19 115 LYS A N 1
ATOM 903 C CA . LYS A 1 115 ? -3.607 7.257 11.013 1.00 96.19 115 LYS A CA 1
ATOM 904 C C . LYS A 1 115 ? -4.691 6.805 11.991 1.00 96.19 115 LYS A C 1
ATOM 906 O O . LYS A 1 115 ? -4.399 6.121 12.968 1.00 96.19 115 LYS A O 1
ATOM 911 N N . GLY A 1 116 ? -5.949 7.161 11.734 1.00 94.88 116 GLY A N 1
ATOM 912 C CA . GLY A 1 116 ? -7.085 6.710 12.539 1.00 94.88 116 GLY A CA 1
ATOM 913 C C . GLY A 1 116 ? -7.315 5.195 12.481 1.00 94.88 116 GLY A C 1
ATOM 914 O O . GLY A 1 116 ? -7.697 4.597 13.484 1.00 94.88 116 GLY A O 1
ATOM 915 N N . ALA A 1 117 ? -7.086 4.555 11.334 1.00 94.44 117 ALA A N 1
ATOM 916 C CA . ALA A 1 117 ? -7.127 3.097 11.214 1.00 94.44 117 ALA A CA 1
ATOM 917 C C . ALA A 1 117 ? -5.924 2.433 11.903 1.00 94.44 117 ALA A C 1
ATOM 919 O O . ALA A 1 117 ? -6.120 1.479 12.653 1.00 94.44 117 ALA A O 1
ATOM 920 N N . ALA A 1 118 ? -4.718 2.987 11.742 1.00 95.38 118 ALA A N 1
ATOM 921 C CA . ALA A 1 118 ? -3.505 2.474 12.380 1.00 95.38 118 ALA A CA 1
ATOM 922 C C . ALA A 1 118 ? -3.640 2.434 13.909 1.00 95.38 118 ALA A C 1
ATOM 924 O O . ALA A 1 118 ? -3.464 1.382 14.513 1.00 95.38 118 ALA A O 1
ATOM 925 N N . ARG A 1 119 ? -4.087 3.535 14.527 1.00 95.06 119 ARG A N 1
ATOM 926 C CA . ARG A 1 119 ? -4.311 3.605 15.985 1.00 95.06 119 ARG A CA 1
ATOM 927 C C . ARG A 1 119 ? -5.314 2.573 16.498 1.00 95.06 119 ARG A C 1
ATOM 929 O O . ARG A 1 119 ? -5.190 2.107 17.624 1.00 95.06 119 ARG A O 1
ATOM 936 N N . ARG A 1 120 ? -6.328 2.232 15.696 1.00 92.81 120 ARG A N 1
ATOM 937 C CA . ARG A 1 120 ? -7.315 1.206 16.066 1.00 92.81 120 ARG A CA 1
ATOM 938 C C . ARG A 1 120 ? -6.691 -0.189 16.058 1.00 92.81 120 ARG A C 1
ATOM 940 O O . ARG A 1 120 ? -6.904 -0.931 17.009 1.00 92.81 120 ARG A O 1
ATOM 947 N N . LEU A 1 121 ? -5.882 -0.503 15.042 1.00 91.88 121 LEU A N 1
ATOM 948 C CA . LEU A 1 121 ? -5.134 -1.764 14.977 1.00 91.88 121 LEU A 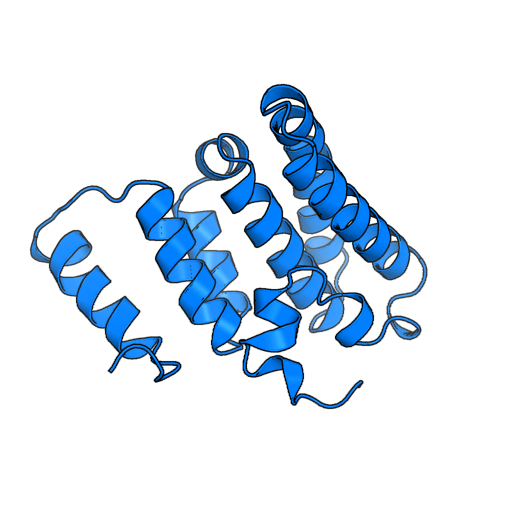CA 1
ATOM 949 C C . LEU A 1 121 ? -4.110 -1.901 16.110 1.00 91.88 121 LEU A C 1
ATOM 951 O O . LEU A 1 121 ? -3.918 -2.998 16.621 1.00 91.88 121 LEU A O 1
ATOM 955 N N . GLU A 1 122 ? -3.471 -0.802 16.515 1.00 91.69 122 GLU A N 1
ATOM 956 C CA . GLU A 1 122 ? -2.515 -0.796 17.630 1.00 91.69 122 GLU A CA 1
ATOM 957 C C . GLU A 1 122 ? -3.158 -1.049 18.996 1.00 91.69 122 GLU A C 1
ATOM 959 O O . GLU A 1 122 ? -2.474 -1.528 19.898 1.00 91.69 122 GLU A O 1
ATOM 964 N N . GLY A 1 123 ? -4.433 -0.689 19.162 1.00 89.81 123 GLY A N 1
ATOM 965 C CA . GLY A 1 123 ? -5.161 -0.864 20.416 1.00 89.81 123 GLY A CA 1
ATOM 966 C C . GLY A 1 123 ? -5.669 -2.291 20.593 1.00 89.81 123 GLY A C 1
ATOM 967 O O . GLY A 1 123 ? -5.206 -3.014 21.469 1.00 89.81 123 GLY A O 1
ATOM 968 N N . ASP A 1 124 ? -6.633 -2.688 19.761 1.00 88.69 124 ASP A N 1
ATOM 969 C CA . ASP A 1 124 ? -7.205 -4.035 19.774 1.00 88.69 124 ASP A CA 1
ATOM 970 C C . ASP A 1 124 ? -7.570 -4.458 18.353 1.00 88.69 124 ASP A C 1
ATOM 972 O O . ASP A 1 124 ? -8.649 -4.148 17.842 1.00 88.69 124 ASP A O 1
ATOM 976 N N . ILE A 1 125 ? -6.663 -5.205 17.728 1.00 85.94 125 ILE A N 1
ATOM 977 C CA . ILE A 1 125 ? -6.824 -5.700 16.363 1.00 85.94 125 ILE A CA 1
ATOM 978 C C . ILE A 1 125 ? -8.059 -6.586 16.178 1.00 85.94 125 ILE A C 1
ATOM 980 O O . ILE A 1 125 ? -8.657 -6.564 15.107 1.00 85.94 125 ILE A O 1
ATOM 984 N N . THR A 1 126 ? -8.486 -7.311 17.217 1.00 85.31 126 THR A N 1
ATOM 985 C CA . THR A 1 126 ? -9.628 -8.238 17.134 1.00 85.31 126 THR A CA 1
ATOM 986 C C . THR A 1 126 ? -10.965 -7.508 17.025 1.00 85.31 126 THR A C 1
ATOM 988 O O . THR A 1 126 ? -11.942 -8.051 16.513 1.00 85.31 126 THR A O 1
ATOM 991 N N . SER A 1 127 ? -11.003 -6.246 17.457 1.00 86.62 127 SER A N 1
ATOM 992 C CA . SER A 1 127 ? -12.174 -5.377 17.343 1.00 86.62 127 SER A CA 1
ATOM 993 C C . SER A 1 127 ? -12.301 -4.693 15.974 1.00 86.62 127 SER A C 1
ATOM 995 O O . SER A 1 127 ? -13.356 -4.134 15.652 1.00 86.62 127 SER A O 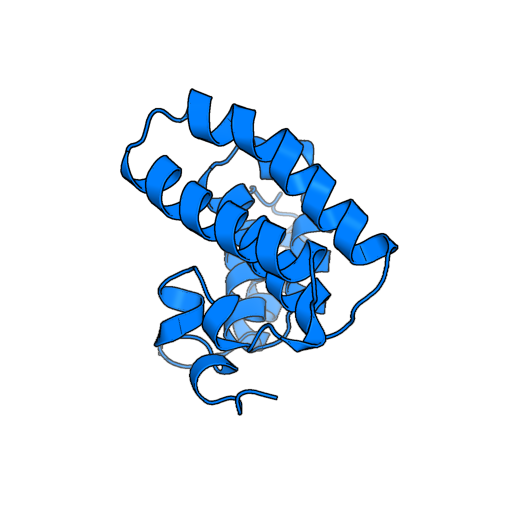1
ATOM 997 N N . VAL A 1 128 ? -11.239 -4.720 15.162 1.00 88.94 128 VAL A N 1
ATOM 998 C CA . VAL A 1 128 ? -11.155 -4.001 13.888 1.00 88.94 128 VAL A CA 1
ATOM 999 C C . VAL A 1 128 ? -11.606 -4.908 12.750 1.00 88.94 128 VAL A C 1
ATOM 1001 O O . VAL A 1 128 ? -11.013 -5.950 12.496 1.00 88.94 128 VAL A O 1
ATOM 1004 N N . ARG A 1 129 ? -12.634 -4.490 12.007 1.00 89.56 129 ARG A N 1
ATOM 1005 C CA . ARG A 1 129 ? -13.106 -5.235 10.832 1.00 89.56 129 ARG A CA 1
ATOM 1006 C C . ARG A 1 129 ? -12.333 -4.811 9.590 1.00 89.56 129 ARG A C 1
ATOM 1008 O O . ARG A 1 129 ? -11.897 -3.664 9.490 1.00 89.56 129 ARG A O 1
ATOM 1015 N N . LEU A 1 130 ? -12.290 -5.668 8.571 1.00 86.38 130 LEU A N 1
ATOM 1016 C CA . LEU A 1 130 ? -11.641 -5.350 7.292 1.00 86.38 130 LEU A CA 1
ATOM 1017 C C . LEU A 1 130 ? -12.107 -4.005 6.688 1.00 86.38 130 LEU A C 1
ATOM 1019 O O . LEU A 1 130 ? -11.307 -3.192 6.226 1.00 86.38 130 LEU A O 1
ATOM 1023 N N . LYS A 1 131 ? -13.410 -3.704 6.740 1.00 86.06 131 LYS A N 1
ATOM 1024 C CA . LYS A 1 131 ? -13.947 -2.419 6.251 1.00 86.06 131 LYS A CA 1
ATOM 1025 C C . LYS A 1 131 ? -13.409 -1.188 6.995 1.00 86.06 131 LYS A C 1
ATOM 1027 O O . LYS A 1 131 ? -13.442 -0.093 6.438 1.00 86.06 131 LYS A O 1
ATOM 1032 N N . ASP A 1 132 ? -12.950 -1.353 8.235 1.00 86.00 132 ASP A N 1
ATOM 1033 C CA . ASP A 1 132 ? -12.428 -0.269 9.069 1.00 86.00 132 ASP A CA 1
ATOM 1034 C C . ASP A 1 132 ? -10.981 0.090 8.705 1.00 86.00 132 ASP A C 1
ATOM 1036 O O . ASP A 1 132 ? -10.546 1.208 9.002 1.00 86.00 132 ASP A O 1
ATOM 1040 N N . VAL A 1 133 ? -10.274 -0.825 8.026 1.00 87.94 133 VAL A N 1
ATOM 1041 C CA . VAL A 1 133 ? -8.907 -0.635 7.516 1.00 87.94 133 VAL A CA 1
ATOM 1042 C C . VAL A 1 133 ? -8.850 -0.322 6.019 1.00 87.94 133 VAL A C 1
ATOM 1044 O O . VAL A 1 133 ? -7.826 0.166 5.550 1.00 87.94 133 VAL A O 1
ATOM 1047 N N . LEU A 1 134 ? -9.936 -0.520 5.261 1.00 86.38 134 LEU A N 1
ATOM 1048 C CA . LEU A 1 134 ? -10.068 -0.087 3.859 1.00 86.38 134 LEU A CA 1
ATOM 1049 C C . LEU A 1 134 ? -10.379 1.418 3.771 1.00 86.38 134 LEU A C 1
ATOM 1051 O O . LEU A 1 134 ? -11.510 1.840 3.508 1.00 86.38 134 LEU A O 1
ATOM 1055 N N . VAL A 1 135 ? -9.357 2.236 4.002 1.00 82.75 135 VAL A N 1
ATOM 1056 C CA . VAL A 1 135 ? -9.441 3.698 4.051 1.00 82.75 135 VAL A CA 1
ATOM 1057 C C . VAL A 1 135 ? -9.472 4.325 2.654 1.00 82.75 135 VAL A C 1
ATOM 1059 O O . VAL A 1 135 ? -10.257 5.248 2.409 1.00 82.75 135 VAL A O 1
ATOM 1062 N N . GLU A 1 136 ? -8.643 3.835 1.730 1.00 78.12 136 GLU A N 1
ATOM 1063 C CA . GLU A 1 136 ? -8.577 4.349 0.362 1.00 78.12 136 GLU A CA 1
ATOM 1064 C C . GLU A 1 136 ? -9.859 3.996 -0.410 1.00 78.12 136 GLU A C 1
ATOM 1066 O O . GLU A 1 136 ? -10.328 2.852 -0.419 1.00 78.12 136 GLU A O 1
ATOM 1071 N N . TRP A 1 137 ? -10.420 4.970 -1.136 1.00 78.06 137 TRP A N 1
ATOM 1072 C CA . TRP A 1 137 ? -11.641 4.765 -1.923 1.00 78.06 137 TRP A CA 1
ATOM 1073 C C . TRP A 1 137 ? -11.530 3.576 -2.886 1.00 78.06 137 TRP A C 1
ATOM 1075 O O . TRP A 1 137 ? -12.489 2.814 -3.030 1.00 78.06 137 TRP A O 1
ATOM 1085 N N . LYS A 1 138 ? -10.383 3.396 -3.552 1.00 75.19 138 LYS A N 1
ATOM 1086 C CA . LYS A 1 138 ? -10.189 2.311 -4.527 1.00 75.19 138 LYS A CA 1
ATOM 1087 C C . LYS A 1 138 ? -10.113 0.949 -3.849 1.00 75.19 138 LYS A C 1
ATOM 1089 O O . LYS A 1 138 ? -10.774 0.019 -4.313 1.00 75.19 138 LYS A O 1
ATOM 1094 N N . ALA A 1 139 ? -9.411 0.852 -2.722 1.00 70.62 139 ALA A N 1
ATOM 1095 C CA . ALA A 1 139 ? -9.428 -0.342 -1.885 1.00 70.62 139 ALA A CA 1
ATOM 1096 C C . ALA A 1 139 ? -10.868 -0.695 -1.459 1.00 70.62 139 ALA A C 1
ATOM 1098 O O . ALA A 1 139 ? -11.286 -1.844 -1.567 1.00 70.62 139 ALA A O 1
ATOM 1099 N N . ARG A 1 140 ? -11.681 0.306 -1.107 1.00 75.38 140 ARG A N 1
ATOM 1100 C CA . ARG A 1 140 ? -13.076 0.110 -0.686 1.00 75.38 140 ARG A CA 1
ATOM 1101 C C . ARG A 1 140 ? -14.063 -0.203 -1.818 1.00 75.38 140 ARG A C 1
ATOM 1103 O O . ARG A 1 140 ? -15.061 -0.872 -1.585 1.00 75.38 140 ARG A O 1
ATOM 1110 N N . THR A 1 141 ? -13.852 0.309 -3.030 1.00 75.88 141 THR A N 1
ATOM 1111 C CA . THR A 1 141 ? -14.887 0.289 -4.092 1.00 75.88 141 THR A CA 1
ATOM 1112 C C . THR A 1 141 ? -14.493 -0.468 -5.356 1.00 75.88 141 THR A C 1
ATOM 1114 O O . THR A 1 141 ? -15.368 -0.972 -6.070 1.00 75.88 141 THR A O 1
ATOM 1117 N N . GLN A 1 142 ? -13.198 -0.601 -5.635 1.00 79.69 142 GLN A N 1
ATOM 1118 C CA . GLN A 1 142 ? -12.673 -1.221 -6.856 1.00 79.69 142 GLN A CA 1
ATOM 1119 C C . GLN A 1 142 ? -11.970 -2.559 -6.576 1.00 79.69 142 GLN A C 1
ATOM 1121 O O . GLN A 1 142 ? -12.036 -3.465 -7.414 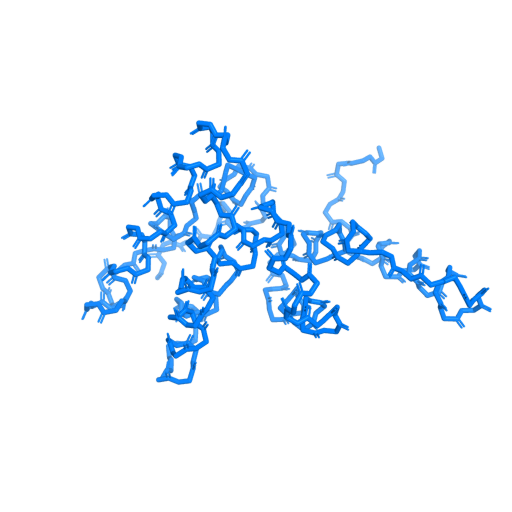1.00 79.69 142 GLN A O 1
ATOM 1126 N N . SER A 1 143 ? -11.392 -2.731 -5.384 1.00 79.38 143 SER A N 1
ATOM 1127 C CA . SER A 1 143 ? -10.725 -3.977 -4.984 1.00 79.38 143 SER A CA 1
ATOM 1128 C C . SER A 1 143 ? -11.666 -5.185 -4.933 1.00 79.38 143 SER A C 1
ATOM 1130 O O . SER A 1 143 ? -12.873 -5.037 -4.719 1.00 79.38 143 SER A O 1
ATOM 1132 N N . VAL A 1 144 ? -11.115 -6.393 -5.097 1.00 81.25 144 VAL A N 1
ATOM 1133 C CA . VAL A 1 144 ? -11.781 -7.660 -4.724 1.00 81.25 144 VAL A CA 1
ATOM 1134 C C . VAL A 1 144 ? -12.168 -7.680 -3.245 1.00 81.25 144 VAL A C 1
ATOM 1136 O O . VAL A 1 144 ? -13.221 -8.209 -2.904 1.00 81.25 144 VAL A O 1
ATOM 1139 N N . MET A 1 145 ? -11.373 -7.019 -2.397 1.00 81.94 145 MET A N 1
ATOM 1140 C CA . MET A 1 145 ? -11.526 -7.013 -0.938 1.00 81.94 145 MET A CA 1
ATOM 1141 C C . MET A 1 145 ? -12.837 -6.374 -0.475 1.00 81.94 145 MET A C 1
ATOM 1143 O O . MET A 1 145 ? -13.315 -6.670 0.610 1.00 81.94 145 MET A O 1
ATOM 1147 N N . LYS A 1 146 ? -13.481 -5.551 -1.314 1.00 78.69 146 LYS A N 1
ATOM 1148 C CA . LYS A 1 146 ? -14.802 -4.976 -1.006 1.00 78.69 146 LYS A CA 1
ATOM 1149 C C . LYS A 1 146 ? -15.908 -6.025 -0.835 1.00 78.69 146 LYS A C 1
ATOM 1151 O O . LYS A 1 146 ? -16.975 -5.698 -0.331 1.00 78.69 146 LYS A O 1
ATOM 1156 N N . GLN A 1 147 ? -15.691 -7.226 -1.372 1.00 80.56 147 GLN A N 1
ATOM 1157 C CA . GLN A 1 147 ? -16.617 -8.358 -1.311 1.00 80.56 147 GLN A CA 1
ATOM 1158 C C . GLN A 1 147 ? -16.188 -9.393 -0.269 1.00 80.56 147 GLN A C 1
ATOM 1160 O O . GLN A 1 147 ? -16.866 -10.403 -0.133 1.00 80.56 147 GLN A O 1
ATOM 1165 N N . TRP A 1 148 ? -15.058 -9.185 0.413 1.00 80.31 148 TRP A N 1
ATOM 1166 C CA . TRP A 1 148 ? -14.621 -10.091 1.465 1.00 80.31 148 TRP A CA 1
ATOM 1167 C C . TRP A 1 148 ? -15.492 -9.898 2.700 1.00 80.31 148 TRP A C 1
ATOM 1169 O O . TRP A 1 148 ? -15.924 -8.784 3.013 1.00 80.31 148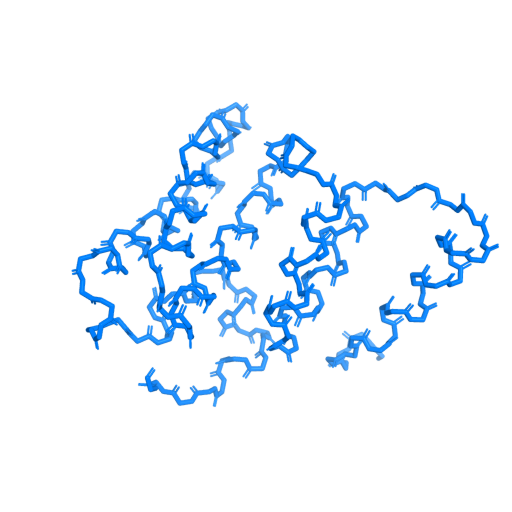 TRP A O 1
ATOM 1179 N N . ASP A 1 149 ? -15.751 -11.003 3.384 1.00 73.69 149 ASP A N 1
ATOM 1180 C CA . ASP A 1 149 ? -16.463 -10.988 4.649 1.00 73.69 149 ASP A CA 1
ATOM 1181 C C . ASP A 1 149 ? -15.682 -10.186 5.700 1.00 73.69 149 ASP A C 1
ATOM 1183 O O . ASP A 1 149 ? -14.456 -10.078 5.656 1.00 73.69 149 ASP A O 1
ATOM 1187 N N . ASN A 1 150 ? -16.409 -9.617 6.663 1.00 65.00 150 ASN A N 1
ATOM 1188 C CA . ASN A 1 150 ? -15.829 -8.842 7.764 1.00 65.00 150 ASN A CA 1
ATOM 1189 C C . ASN A 1 150 ? -15.299 -9.760 8.881 1.00 65.00 150 ASN A C 1
ATOM 1191 O O . ASN A 1 150 ? -15.717 -9.585 10.029 1.00 65.00 150 ASN A O 1
ATOM 1195 N N . HIS A 1 151 ? -14.467 -10.743 8.534 1.00 54.91 151 HIS A N 1
ATOM 1196 C CA . HIS A 1 151 ? -13.759 -11.558 9.526 1.00 54.91 151 HIS A CA 1
ATOM 1197 C C . HIS A 1 151 ? -12.694 -10.733 10.248 1.00 54.91 151 HIS A C 1
ATOM 1199 O O . HIS A 1 151 ? -12.136 -9.797 9.620 1.00 54.91 151 HIS A O 1
#

Sequence (151 aa):
AASTRDWRRADVVWHRLVEEAGVEPTIIQYSGRSKVHMLCGRVLEADRILEEAGDETVIGNFKTVVDHAQLLLLVCHSSPSPENLHRLRDVIGRGDRTIEQANIKHAASEWSKVKGAARRLEGDITSVRLKDVLVEWKARTQSVMKQWDNH

Radius of gyration: 15.23 Å; chains: 1; bounding box: 33×32×43 Å

pLDDT: mean 88.82, std 9.7, range [39.25, 97.0]

Organism: Alexandrium catenella (NCBI:txid2925)

Secondary structure (DSSP, 8-state):
-TTS--HHHHHHHHIIIIIIT-PPPPHHHHHHHHHHHHHTT-HHHHHHHHHHH-HHHHHT-HHHHHHHHHHHHHHHHHS--HHHHHHHHHHHHHHHHHHHHHT-HHHHHHHHHHHHHHHHHHH-GGG--HHHH--SHHHHHTSGGGGS---